Protein AF-A0A5C8JJT6-F1 (afdb_monomer)

Radius of gyration: 12.93 Å; Cα contacts (8 Å, |Δi|>4): 167; chains: 1; bounding box: 32×23×40 Å

Organism: NCBI:txid2603253

Mean predicted aligned error: 4.15 Å

Secondary structure (DSSP, 8-state):
------EEE-TTS-EEE-TT-EEEEEE-PSSPSTT-EEEEE-TTS-EEEEE--S-SS-S--EEEEE-HHHHHT---S------

Foldseek 3Di:
DPQDWDWDQAPVRDIDTQSPWDWLDFDQDPQAAQQGWTWTQGPVRWIKIFGHPGDRPDRTDHIHTDDPVCRNPPDRPDDDDPD

Sequence (83 aa):
MSKSRYIVKTSTGQEADLTQATILRSNNLYPFGQHNYAIYETPEGLFVKAMNSGEREIMLTSYELIDEATARHYSHPYFRQDN

pLDDT: mean 91.74, std 10.07, range [45.44, 98.31]

Solvent-accessible surface area (backbone atoms only — not comparable to full-atom values): 4982 Å² total; per-residue (Å²): 130,85,78,78,77,43,70,45,66,25,80,87,67,51,75,47,64,52,63,74,36,46,76,79,48,72,35,89,62,82,79,34,23,57,40,15,35,36,30,33,37,25,85,88,72,49,30,38,43,31,29,14,87,56,40,63,89,46,60,62,74,45,34,37,79,50,57,66,68,57,58,79,65,63,75,78,94,49,66,84,77,90,125

Nearest PDB structures (foldseek):
  8hmf-assembly1_D  TM=3.120E-01  e=2.631E+00  Tetrahymena thermophila
  2yf0-assembly1_A-2  TM=4.790E-01  e=8.377E+00  Homo sapiens

Structure (mmCIF, N/CA/C/O backbone):
data_AF-A0A5C8JJT6-F1
#
_entry.id   AF-A0A5C8JJT6-F1
#
loop_
_atom_site.group_PDB
_atom_site.id
_atom_site.type_symbol
_atom_site.label_atom_id
_atom_site.label_alt_id
_atom_site.label_comp_id
_atom_site.label_asym_id
_atom_site.label_entity_id
_atom_site.label_seq_id
_atom_site.pdbx_PDB_ins_code
_atom_site.Cartn_x
_atom_site.Cartn_y
_atom_site.Cartn_z
_atom_site.occupancy
_atom_site.B_iso_or_equiv
_atom_site.auth_seq_id
_atom_site.auth_comp_id
_atom_site.auth_asym_id
_atom_site.auth_atom_id
_atom_site.pdbx_PDB_model_num
ATOM 1 N N . MET A 1 1 ? 4.246 -0.145 25.940 1.00 45.44 1 MET A N 1
ATOM 2 C CA . MET A 1 1 ? 4.766 0.400 24.667 1.00 45.44 1 MET A CA 1
ATOM 3 C C . MET A 1 1 ? 3.572 0.701 23.780 1.00 45.44 1 MET A C 1
ATOM 5 O O . MET A 1 1 ? 2.810 -0.216 23.502 1.00 45.44 1 MET A O 1
ATOM 9 N N . SER A 1 2 ? 3.344 1.969 23.434 1.00 50.28 2 SER A N 1
ATOM 10 C CA . SER A 1 2 ? 2.287 2.346 22.488 1.00 50.28 2 SER A CA 1
ATOM 11 C C . SER A 1 2 ? 2.641 1.742 21.128 1.00 50.28 2 SER A C 1
ATOM 13 O O . SER A 1 2 ? 3.693 2.071 20.586 1.00 50.28 2 SER A O 1
ATOM 15 N N . LYS A 1 3 ? 1.838 0.803 20.614 1.00 65.25 3 LYS A N 1
ATOM 16 C CA . LYS A 1 3 ? 1.981 0.349 19.225 1.00 65.25 3 LYS A CA 1
ATOM 17 C C . LYS A 1 3 ? 1.641 1.553 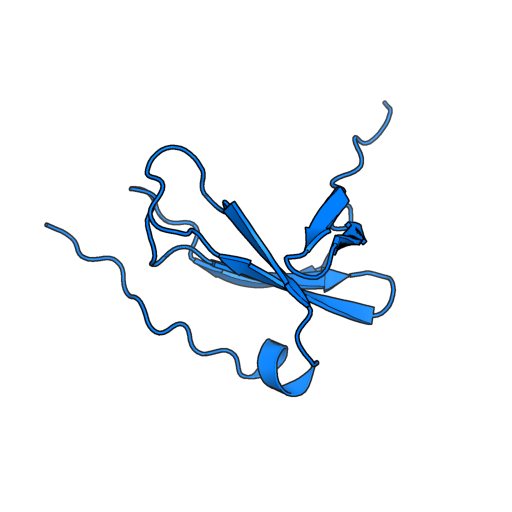18.346 1.00 65.25 3 LYS A C 1
ATOM 19 O O . LYS A 1 3 ? 0.500 2.009 18.375 1.00 65.25 3 LYS A O 1
ATOM 24 N N . SER A 1 4 ? 2.621 2.098 17.628 1.00 82.50 4 SER A N 1
ATOM 25 C CA . SER A 1 4 ? 2.373 3.177 16.670 1.00 82.50 4 SER A CA 1
ATOM 26 C C . SER A 1 4 ? 1.343 2.701 15.653 1.00 82.50 4 SER A C 1
ATOM 28 O O . SER A 1 4 ? 1.542 1.659 15.026 1.00 82.50 4 SER A O 1
ATOM 30 N N . ARG A 1 5 ? 0.232 3.431 15.523 1.00 89.00 5 ARG A N 1
ATOM 31 C CA . ARG A 1 5 ? -0.762 3.132 14.494 1.00 89.00 5 ARG A CA 1
ATOM 32 C C . ARG A 1 5 ? -0.173 3.455 13.129 1.00 89.00 5 ARG A C 1
ATOM 34 O O . ARG A 1 5 ? 0.430 4.514 12.955 1.00 89.00 5 ARG A O 1
ATOM 41 N N . TYR A 1 6 ? -0.362 2.558 12.176 1.00 92.44 6 TYR A N 1
ATOM 42 C CA . TYR A 1 6 ? -0.002 2.771 10.786 1.00 92.44 6 TYR A CA 1
ATOM 43 C C . TYR A 1 6 ? -1.261 3.135 10.000 1.00 92.44 6 TYR A C 1
ATOM 45 O O . TYR A 1 6 ? -1.924 2.278 9.428 1.00 92.44 6 TYR A O 1
ATOM 53 N N . ILE A 1 7 ? -1.611 4.420 10.034 1.00 94.50 7 ILE A N 1
ATOM 54 C CA . ILE A 1 7 ? -2.770 4.966 9.323 1.00 94.50 7 ILE A CA 1
ATOM 55 C C . ILE A 1 7 ? -2.280 5.554 8.005 1.00 94.50 7 ILE A C 1
ATOM 57 O O . ILE A 1 7 ? -1.344 6.356 7.990 1.00 94.50 7 ILE A O 1
ATOM 61 N N . VAL A 1 8 ? -2.919 5.167 6.904 1.00 94.25 8 VAL A N 1
ATOM 62 C CA . VAL A 1 8 ? -2.622 5.690 5.568 1.00 94.25 8 VAL A CA 1
ATOM 63 C C . VAL A 1 8 ? -3.810 6.465 5.031 1.00 94.25 8 VAL A C 1
ATOM 65 O O . VAL A 1 8 ? -4.961 6.118 5.290 1.00 94.25 8 VAL A O 1
ATOM 68 N N . LYS A 1 9 ? -3.529 7.508 4.250 1.00 96.38 9 LYS A N 1
ATOM 69 C CA . LYS A 1 9 ? -4.550 8.252 3.519 1.00 96.38 9 LYS A CA 1
ATOM 70 C C . LYS A 1 9 ? -4.587 7.768 2.078 1.00 96.38 9 LYS A C 1
ATOM 72 O O . LYS A 1 9 ? -3.574 7.778 1.382 1.00 96.38 9 LYS A O 1
ATOM 77 N N . THR A 1 10 ? -5.759 7.331 1.654 1.00 93.94 10 THR A N 1
ATOM 78 C CA . THR A 1 10 ? -6.009 6.852 0.296 1.00 93.94 10 THR A CA 1
ATOM 79 C C . THR A 1 10 ? -6.114 8.026 -0.678 1.00 93.94 10 THR A C 1
ATOM 81 O O . THR A 1 10 ? -6.336 9.170 -0.272 1.00 93.94 10 THR A O 1
ATOM 84 N N . SER A 1 11 ? -5.992 7.756 -1.976 1.00 90.88 11 SER A N 1
ATOM 85 C CA . SER A 1 11 ? -6.128 8.763 -3.038 1.00 90.88 11 SER A CA 1
ATOM 86 C C . SER A 1 11 ? -7.487 9.479 -3.048 1.00 90.88 11 SER A C 1
ATOM 88 O O . SER A 1 11 ? -7.568 10.624 -3.484 1.00 90.88 11 SER A O 1
ATOM 90 N N . THR A 1 12 ? -8.540 8.856 -2.509 1.00 89.94 12 THR A N 1
ATOM 91 C CA . THR A 1 12 ? -9.876 9.458 -2.347 1.00 89.94 12 THR A CA 1
ATOM 92 C C . THR A 1 12 ? -10.021 10.275 -1.058 1.00 89.94 12 THR A C 1
ATOM 94 O O . THR A 1 12 ? -11.066 10.870 -0.808 1.00 89.94 12 THR A O 1
ATOM 97 N N . GLY A 1 13 ? -8.974 10.328 -0.232 1.00 89.94 13 GLY A N 1
ATOM 98 C CA . GLY A 1 13 ? -8.932 11.072 1.022 1.00 89.94 13 GLY A CA 1
ATOM 99 C C . GLY A 1 13 ? -9.430 10.304 2.246 1.00 89.94 13 GLY A C 1
ATOM 100 O O . GLY A 1 13 ? -9.320 10.837 3.350 1.00 89.94 13 GLY A O 1
ATOM 101 N N . GLN A 1 14 ? -9.917 9.072 2.076 1.00 92.25 14 GLN A N 1
ATOM 102 C CA . GLN A 1 14 ? -10.306 8.190 3.177 1.00 92.25 14 GLN A CA 1
ATOM 103 C C . GLN A 1 14 ? -9.070 7.636 3.895 1.00 92.25 14 GLN A C 1
ATOM 105 O O . GLN A 1 14 ? -8.075 7.299 3.251 1.00 92.25 14 GLN A O 1
ATOM 110 N N . GLU A 1 15 ? -9.138 7.515 5.216 1.00 94.88 15 GLU A N 1
ATOM 111 C CA . GLU A 1 15 ? -8.096 6.873 6.017 1.00 94.88 15 GLU A CA 1
ATOM 112 C C . GLU A 1 15 ? -8.347 5.366 6.152 1.00 94.88 15 GLU A C 1
ATOM 114 O O . GLU A 1 15 ? -9.492 4.926 6.276 1.00 94.88 15 GLU A O 1
ATOM 119 N N . ALA A 1 16 ? -7.272 4.581 6.137 1.00 94.38 16 ALA A N 1
ATOM 120 C CA . ALA A 1 16 ? -7.293 3.148 6.410 1.00 94.38 16 ALA A CA 1
ATOM 121 C C . ALA A 1 16 ? -6.234 2.804 7.465 1.00 94.38 16 ALA A C 1
ATOM 123 O O . ALA A 1 16 ? -5.089 3.257 7.371 1.00 94.38 16 ALA A O 1
ATOM 124 N N . ASP A 1 17 ? -6.613 2.008 8.466 1.00 95.38 17 ASP A N 1
ATOM 125 C CA . ASP A 1 17 ? -5.693 1.521 9.494 1.00 95.38 17 ASP A CA 1
ATOM 126 C C . ASP A 1 17 ? -5.052 0.203 9.035 1.00 95.38 17 ASP A C 1
ATOM 128 O O . ASP A 1 17 ? -5.699 -0.838 8.923 1.00 95.38 17 ASP A O 1
ATOM 132 N N . LEU A 1 18 ? -3.752 0.255 8.758 1.00 95.06 18 LEU A N 1
ATOM 133 C CA . LEU A 1 18 ? -2.949 -0.890 8.343 1.00 95.06 18 LEU A CA 1
ATOM 134 C C . LEU A 1 18 ? -2.148 -1.503 9.501 1.00 95.06 18 LEU A C 1
ATOM 136 O O . LEU A 1 18 ? -1.350 -2.412 9.281 1.00 95.06 18 LEU A O 1
ATOM 140 N N . THR A 1 19 ? -2.352 -1.052 10.744 1.00 94.38 19 THR A N 1
ATOM 141 C CA . THR A 1 19 ? -1.580 -1.492 11.923 1.00 94.38 19 THR A CA 1
ATOM 142 C C . THR A 1 19 ? -1.634 -3.000 12.130 1.00 94.38 19 THR A C 1
ATOM 144 O O . THR A 1 19 ? -0.661 -3.594 12.593 1.00 94.38 19 THR A O 1
ATOM 147 N N . GLN A 1 20 ? -2.777 -3.621 11.845 1.00 95.25 20 GLN A N 1
ATOM 148 C CA . GLN A 1 20 ? -3.007 -5.064 11.985 1.00 95.25 20 GLN A CA 1
ATOM 149 C C . GLN A 1 20 ? -3.535 -5.675 10.679 1.00 95.25 20 GLN A C 1
ATOM 151 O O . GLN A 1 20 ? -4.220 -6.693 10.707 1.00 95.25 20 GLN A O 1
ATOM 156 N N . ALA A 1 21 ? -3.250 -5.042 9.537 1.00 96.56 21 ALA A N 1
ATOM 157 C CA . ALA A 1 21 ? -3.706 -5.552 8.255 1.00 96.56 21 ALA A CA 1
ATOM 158 C C . ALA A 1 21 ? -2.940 -6.816 7.840 1.00 96.56 21 ALA A C 1
ATOM 160 O O . ALA A 1 21 ? -1.729 -6.938 8.044 1.00 96.56 21 ALA A O 1
ATOM 161 N N . THR A 1 22 ? -3.655 -7.739 7.207 1.00 97.50 22 THR A N 1
ATOM 162 C CA . THR A 1 22 ? -3.081 -8.934 6.589 1.00 97.50 22 THR A CA 1
ATOM 163 C C . THR A 1 22 ? -2.555 -8.577 5.206 1.00 97.50 22 THR A C 1
ATOM 165 O O . THR A 1 22 ? -3.269 -7.989 4.399 1.00 97.50 22 THR A O 1
ATOM 168 N N . ILE A 1 23 ? -1.309 -8.944 4.904 1.00 97.31 23 ILE A N 1
ATOM 169 C CA . ILE A 1 23 ? -0.750 -8.786 3.557 1.00 97.31 23 ILE A CA 1
ATOM 170 C C . ILE A 1 23 ? -1.191 -9.983 2.716 1.00 97.31 23 ILE A C 1
ATOM 172 O O . ILE A 1 23 ? -0.778 -11.110 2.977 1.00 97.31 23 ILE A O 1
ATOM 176 N N . LEU A 1 24 ? -2.003 -9.734 1.691 1.00 97.19 24 LEU A N 1
ATOM 177 C CA . LEU A 1 24 ? -2.467 -10.762 0.756 1.00 97.19 24 LEU A CA 1
ATOM 178 C C . LEU A 1 24 ? -1.433 -11.056 -0.335 1.00 97.19 24 LEU A C 1
ATOM 180 O O . LEU A 1 24 ? -1.282 -12.195 -0.774 1.00 97.19 24 LEU A O 1
ATOM 184 N N . ARG A 1 25 ? -0.733 -10.017 -0.801 1.00 96.50 25 ARG A N 1
ATOM 185 C CA . ARG A 1 25 ? 0.285 -10.096 -1.857 1.00 96.50 25 ARG A CA 1
ATOM 186 C C . ARG A 1 25 ? 1.206 -8.886 -1.767 1.00 96.50 25 ARG A C 1
ATOM 188 O O . ARG A 1 25 ? 0.738 -7.803 -1.430 1.00 96.50 25 ARG A O 1
ATOM 195 N N . SER A 1 26 ? 2.483 -9.028 -2.102 1.00 96.38 26 SER A N 1
ATOM 196 C CA . SER A 1 26 ? 3.395 -7.883 -2.173 1.00 96.38 26 SER A CA 1
ATOM 197 C C . SER A 1 26 ? 4.618 -8.146 -3.048 1.00 96.38 26 SER A C 1
ATOM 199 O O . SER A 1 26 ? 4.971 -9.289 -3.338 1.00 96.38 26 SER A O 1
ATOM 201 N N . ASN A 1 27 ? 5.275 -7.061 -3.447 1.00 95.00 27 ASN A N 1
ATOM 202 C CA . ASN A 1 27 ? 6.630 -7.039 -3.970 1.00 95.00 27 ASN A CA 1
ATOM 203 C C . ASN A 1 27 ? 7.381 -5.872 -3.320 1.00 95.00 27 ASN A C 1
ATOM 205 O O . ASN A 1 27 ? 7.141 -4.711 -3.636 1.00 95.00 27 ASN A O 1
ATOM 209 N N . ASN A 1 28 ? 8.317 -6.180 -2.427 1.00 91.44 28 ASN A N 1
ATOM 210 C CA . ASN A 1 28 ? 9.024 -5.189 -1.608 1.00 91.44 28 ASN A CA 1
ATOM 211 C C . ASN A 1 28 ? 10.540 -5.187 -1.885 1.00 91.44 28 ASN A C 1
ATOM 213 O O . ASN A 1 28 ? 11.346 -4.908 -1.001 1.00 91.44 28 ASN A O 1
ATOM 217 N N . LEU A 1 29 ? 10.942 -5.549 -3.108 1.00 90.06 29 LEU A N 1
ATOM 218 C CA . LEU A 1 29 ? 12.348 -5.661 -3.497 1.00 90.06 29 LEU A CA 1
ATOM 219 C C . LEU A 1 29 ? 12.998 -4.296 -3.755 1.00 90.06 29 LEU A C 1
ATOM 221 O O . LEU A 1 29 ? 12.437 -3.478 -4.481 1.00 90.06 29 LEU A O 1
ATOM 225 N N . TYR A 1 30 ? 14.207 -4.108 -3.217 1.00 87.00 30 TYR A N 1
ATOM 226 C CA . TYR A 1 30 ? 15.117 -3.009 -3.561 1.00 87.00 30 TYR A CA 1
ATOM 227 C C . TYR A 1 30 ? 15.875 -3.317 -4.875 1.00 87.00 30 TYR A C 1
ATOM 229 O O . TYR A 1 30 ? 16.205 -4.491 -5.085 1.00 87.00 30 TYR A O 1
ATOM 237 N N . PRO A 1 31 ? 16.211 -2.329 -5.734 1.00 90.56 31 PRO A N 1
ATOM 238 C CA . PRO A 1 31 ? 15.906 -0.895 -5.619 1.00 90.56 31 PRO A CA 1
ATOM 239 C C . PRO A 1 31 ? 14.405 -0.625 -5.660 1.00 90.56 31 PRO A C 1
ATOM 241 O O . PRO A 1 31 ? 13.681 -1.353 -6.336 1.00 90.56 31 PRO A O 1
ATOM 244 N N . PHE A 1 32 ? 13.935 0.386 -4.920 1.00 92.75 32 PHE A N 1
ATOM 245 C CA . PHE A 1 32 ? 12.516 0.729 -4.960 1.00 92.75 32 PHE A CA 1
ATOM 246 C C . PHE A 1 32 ? 12.147 1.388 -6.289 1.00 92.75 32 PHE A C 1
ATOM 248 O O . PHE A 1 32 ? 12.945 2.113 -6.890 1.00 92.75 32 PHE A O 1
ATOM 255 N N . GLY A 1 33 ? 10.938 1.111 -6.755 1.00 92.81 33 GLY A N 1
ATOM 256 C CA . GLY A 1 33 ? 10.396 1.654 -7.987 1.00 92.81 33 GLY A CA 1
ATOM 257 C C . GLY A 1 33 ? 9.002 1.115 -8.257 1.00 92.81 33 GLY A C 1
ATOM 258 O O . GLY A 1 33 ? 8.401 0.459 -7.412 1.00 92.81 33 GLY A O 1
ATOM 259 N N . GLN A 1 34 ? 8.483 1.373 -9.455 1.00 94.75 34 GLN A N 1
ATOM 260 C CA . GLN A 1 34 ? 7.091 1.076 -9.809 1.00 94.75 34 GLN A CA 1
ATOM 261 C C . GLN A 1 34 ? 6.699 -0.398 -9.677 1.00 94.75 34 GLN A C 1
ATOM 263 O O . GLN A 1 34 ? 5.516 -0.670 -9.558 1.00 94.75 34 GLN A O 1
ATOM 268 N N . HIS A 1 35 ? 7.655 -1.336 -9.667 1.00 94.00 35 HIS A N 1
ATOM 269 C CA . HIS A 1 35 ? 7.396 -2.760 -9.416 1.00 94.00 35 HIS A CA 1
ATOM 270 C C . HIS A 1 35 ? 7.020 -3.076 -7.967 1.00 94.00 35 HIS A C 1
ATOM 272 O O . HIS A 1 35 ? 6.626 -4.212 -7.685 1.00 94.00 35 HIS A O 1
ATOM 278 N N . ASN A 1 36 ? 7.185 -2.124 -7.044 1.00 96.69 36 ASN A N 1
ATOM 279 C CA . ASN A 1 36 ? 6.851 -2.309 -5.644 1.00 96.69 36 ASN A CA 1
ATOM 280 C C . ASN A 1 36 ? 5.375 -2.038 -5.365 1.00 96.69 36 ASN A C 1
ATOM 282 O O . ASN A 1 36 ? 4.836 -0.972 -5.674 1.00 96.69 36 ASN A O 1
ATOM 286 N N . TYR A 1 37 ? 4.734 -3.006 -4.716 1.00 97.81 37 TYR A N 1
ATOM 287 C CA . TYR A 1 37 ? 3.333 -2.924 -4.326 1.00 97.81 37 TYR A CA 1
ATOM 288 C C . TYR A 1 37 ? 3.040 -3.820 -3.124 1.00 97.81 37 TYR A C 1
ATOM 290 O O . TYR A 1 37 ? 3.771 -4.772 -2.846 1.00 97.81 37 TYR A O 1
ATOM 298 N N . ALA A 1 38 ? 1.926 -3.563 -2.450 1.00 98.00 38 ALA A N 1
ATOM 299 C CA . ALA A 1 38 ?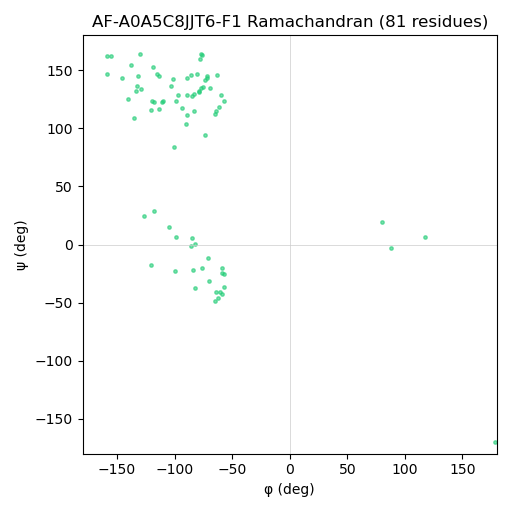 1.353 -4.464 -1.462 1.00 98.00 38 ALA A CA 1
ATOM 300 C C . ALA A 1 38 ? -0.176 -4.385 -1.488 1.00 98.00 38 ALA A C 1
ATOM 302 O O . ALA A 1 38 ? -0.750 -3.319 -1.692 1.00 98.00 38 ALA A O 1
ATOM 303 N N . ILE A 1 39 ? -0.830 -5.523 -1.284 1.00 98.31 39 ILE A N 1
ATOM 304 C CA . ILE A 1 39 ? -2.276 -5.645 -1.128 1.00 98.31 39 ILE A CA 1
ATOM 305 C C . ILE A 1 39 ? -2.550 -6.036 0.318 1.00 98.31 39 ILE A C 1
ATOM 307 O O . ILE A 1 39 ? -2.054 -7.064 0.785 1.00 98.31 39 ILE A O 1
ATOM 311 N N . TYR A 1 40 ? -3.336 -5.218 1.005 1.00 98.06 40 TYR A N 1
ATOM 312 C CA . TYR A 1 40 ? -3.697 -5.383 2.404 1.00 98.06 40 TYR A CA 1
ATOM 313 C C . TYR A 1 40 ? -5.189 -5.678 2.553 1.00 98.06 40 TYR A C 1
ATOM 315 O O . TYR A 1 40 ? -6.003 -5.111 1.828 1.00 98.06 40 TYR A O 1
ATOM 323 N N . GLU A 1 41 ? -5.532 -6.504 3.535 1.00 98.00 41 GLU A N 1
ATOM 324 C CA . GLU A 1 41 ? -6.878 -6.669 4.090 1.00 98.00 41 GLU A CA 1
ATOM 325 C C . GLU A 1 41 ? -6.856 -6.157 5.535 1.00 98.00 41 GLU A C 1
ATOM 327 O O . GLU A 1 41 ? -6.104 -6.674 6.367 1.00 98.00 41 GLU A O 1
ATOM 332 N N . THR A 1 42 ? -7.611 -5.100 5.832 1.00 96.19 42 THR A N 1
ATOM 333 C CA . THR A 1 42 ? -7.674 -4.524 7.183 1.00 96.19 42 THR A CA 1
ATOM 334 C C . THR A 1 42 ? -8.576 -5.365 8.094 1.00 96.19 42 THR A C 1
ATOM 336 O O . THR A 1 42 ? -9.430 -6.104 7.598 1.00 96.19 42 THR A O 1
ATOM 339 N N . PRO A 1 43 ? -8.445 -5.259 9.430 1.00 93.94 43 PRO A N 1
ATOM 340 C CA . PRO A 1 43 ? -9.340 -5.948 10.366 1.00 93.94 43 PRO A CA 1
ATOM 341 C C . PRO A 1 43 ? -10.827 -5.609 10.182 1.00 93.94 43 PRO A C 1
ATOM 343 O O . PRO A 1 43 ? -11.691 -6.406 10.537 1.00 93.94 43 PRO A O 1
ATOM 346 N N . GLU A 1 44 ? -11.130 -4.435 9.629 1.00 92.44 44 GLU A N 1
ATOM 347 C CA . GLU A 1 44 ? -12.483 -3.967 9.320 1.00 92.44 44 GLU A CA 1
ATOM 348 C C . GLU A 1 44 ? -13.021 -4.513 7.984 1.00 92.44 44 GLU A C 1
ATOM 350 O O . GLU A 1 44 ? -14.139 -4.179 7.595 1.00 92.44 44 GLU A O 1
ATOM 355 N N . GLY A 1 45 ? -12.242 -5.337 7.274 1.00 94.50 45 GLY A N 1
ATOM 356 C CA . GLY A 1 45 ? -12.620 -5.922 5.986 1.00 94.50 45 GLY A CA 1
ATOM 357 C C . GLY A 1 45 ? -12.443 -4.981 4.792 1.00 94.50 45 GLY A C 1
ATOM 358 O O . GLY A 1 45 ? -13.056 -5.198 3.748 1.00 94.50 45 GLY A O 1
ATOM 359 N N . LEU A 1 46 ? -11.634 -3.921 4.924 1.00 96.25 46 LEU A N 1
ATOM 360 C CA . LEU A 1 46 ? -11.275 -3.058 3.797 1.00 96.25 46 LEU A CA 1
ATOM 361 C C . LEU A 1 46 ? -10.075 -3.632 3.044 1.00 96.25 46 LEU A C 1
ATOM 363 O O . LEU A 1 46 ? -9.148 -4.166 3.653 1.00 96.25 46 LEU A O 1
ATOM 367 N N . PHE A 1 47 ? -10.045 -3.449 1.725 1.00 97.94 47 PHE A N 1
ATOM 368 C CA . PHE A 1 47 ? -8.919 -3.867 0.894 1.00 97.94 47 PHE A CA 1
ATOM 369 C C . PHE A 1 47 ? -8.167 -2.651 0.365 1.00 97.94 47 PHE A C 1
ATOM 371 O O . PHE A 1 47 ? -8.744 -1.774 -0.282 1.00 97.94 47 PHE A O 1
ATOM 378 N N . VAL A 1 48 ? -6.865 -2.596 0.642 1.00 97.94 48 VAL A N 1
ATOM 379 C CA . VAL A 1 48 ? -6.004 -1.466 0.276 1.00 97.94 48 VAL A CA 1
ATOM 380 C C . VAL A 1 48 ? -4.892 -1.947 -0.642 1.00 97.94 48 VAL A C 1
ATOM 382 O O . VAL A 1 48 ? -4.097 -2.812 -0.280 1.00 97.94 48 VAL A O 1
ATOM 385 N N . LYS A 1 49 ? -4.798 -1.342 -1.823 1.00 97.94 49 LYS A N 1
ATOM 386 C CA . LYS A 1 49 ? -3.661 -1.468 -2.730 1.00 97.94 49 LYS A CA 1
ATOM 387 C C . LYS A 1 49 ? -2.694 -0.326 -2.467 1.00 97.94 49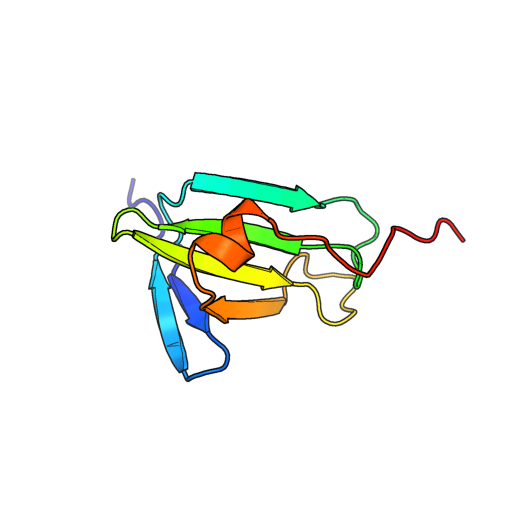 LYS A C 1
ATOM 389 O O . LYS A 1 49 ? -3.026 0.835 -2.688 1.00 97.94 49 LYS A O 1
ATOM 394 N N . ALA A 1 50 ? -1.490 -0.661 -2.042 1.00 97.25 50 ALA A N 1
ATOM 395 C CA . ALA A 1 50 ? -0.386 0.268 -1.923 1.00 97.25 50 ALA A CA 1
ATOM 396 C C . ALA A 1 50 ? 0.587 0.077 -3.087 1.00 97.25 50 ALA A C 1
ATOM 398 O O . ALA A 1 50 ? 0.912 -1.056 -3.443 1.00 97.25 50 ALA A O 1
ATOM 399 N N . MET A 1 51 ? 1.061 1.171 -3.677 1.00 97.12 51 MET A N 1
ATOM 400 C CA . MET A 1 51 ? 1.987 1.144 -4.810 1.00 97.12 51 MET A CA 1
ATOM 401 C C . MET A 1 51 ? 3.071 2.198 -4.646 1.00 97.12 51 MET A C 1
ATOM 403 O O . MET A 1 51 ? 2.866 3.245 -4.023 1.00 97.12 51 MET A O 1
ATOM 407 N N . ASN A 1 52 ? 4.210 1.939 -5.268 1.00 96.19 52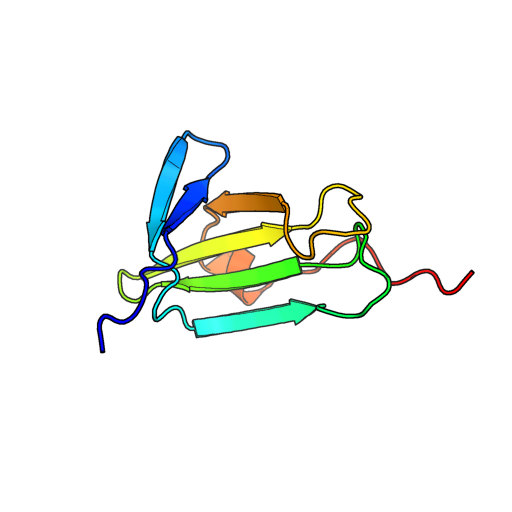 ASN A N 1
ATOM 408 C CA . ASN A 1 52 ? 5.247 2.928 -5.484 1.00 96.19 52 ASN A CA 1
ATOM 409 C C . ASN A 1 52 ? 5.018 3.676 -6.808 1.00 96.19 52 ASN A C 1
ATOM 411 O O . ASN A 1 52 ? 4.861 3.062 -7.861 1.00 96.19 52 ASN A O 1
ATOM 415 N N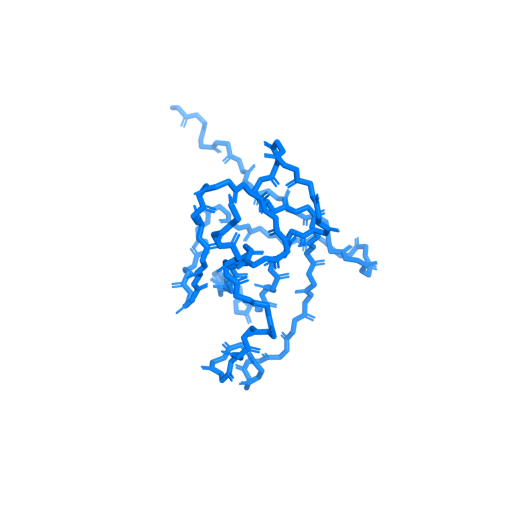 . SER A 1 53 ? 5.031 5.007 -6.769 1.00 90.69 53 SER A N 1
ATOM 416 C CA . SER A 1 53 ? 4.807 5.871 -7.938 1.00 90.69 53 SER A CA 1
ATOM 417 C C . SER A 1 53 ? 6.072 6.141 -8.772 1.00 90.69 53 SER A C 1
ATOM 419 O O . SER A 1 53 ? 6.012 6.910 -9.728 1.00 90.69 53 SER A O 1
ATOM 421 N N . GLY A 1 54 ? 7.203 5.506 -8.452 1.00 87.50 54 GLY A N 1
ATOM 422 C CA . GLY A 1 54 ? 8.515 5.713 -9.083 1.00 87.50 54 GLY A CA 1
ATOM 423 C C . GLY A 1 54 ? 9.604 6.237 -8.140 1.00 87.50 54 GLY A C 1
ATOM 424 O O . GLY A 1 54 ? 10.705 6.540 -8.597 1.00 87.50 54 GLY A O 1
ATOM 425 N N . GLU A 1 55 ? 9.322 6.325 -6.841 1.00 89.50 55 GLU A N 1
ATOM 426 C CA . GLU A 1 55 ? 10.260 6.804 -5.828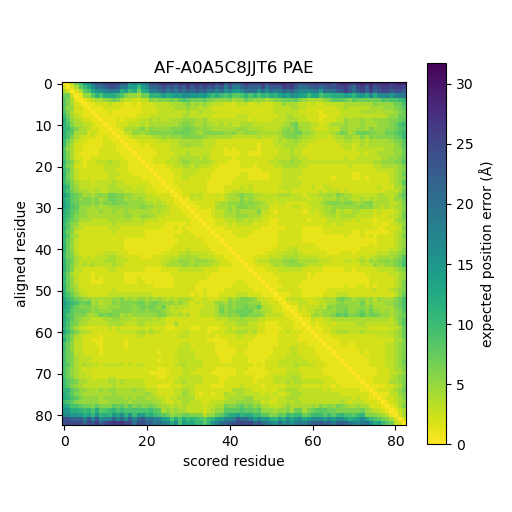 1.00 89.50 55 GLU A CA 1
ATOM 427 C C . GLU A 1 55 ? 11.274 5.722 -5.444 1.00 89.50 55 GLU A C 1
ATOM 429 O O . GLU A 1 55 ? 10.922 4.584 -5.126 1.00 89.50 55 GLU A O 1
ATOM 434 N N . ARG A 1 56 ? 12.556 6.097 -5.424 1.00 89.50 56 ARG A N 1
ATOM 435 C CA . ARG A 1 56 ? 13.664 5.175 -5.113 1.00 89.50 56 ARG A CA 1
ATOM 436 C C . ARG A 1 56 ? 13.925 5.004 -3.622 1.00 89.50 56 ARG A C 1
ATOM 438 O O . ARG A 1 56 ? 14.538 4.018 -3.219 1.00 89.50 56 ARG A O 1
ATOM 445 N N . GLU A 1 57 ? 13.492 5.968 -2.818 1.00 90.44 57 GLU A N 1
ATOM 446 C CA . GLU A 1 57 ? 13.790 6.026 -1.383 1.00 90.44 57 GLU A CA 1
ATOM 447 C C . GLU A 1 57 ? 12.632 5.513 -0.521 1.00 90.44 57 GLU A C 1
ATOM 449 O O . GLU A 1 57 ? 12.845 5.057 0.600 1.00 90.44 57 GLU A O 1
ATOM 454 N N . ILE A 1 58 ? 11.406 5.535 -1.054 1.00 90.69 58 ILE A N 1
ATOM 455 C CA . ILE A 1 58 ? 10.188 5.176 -0.326 1.00 90.69 58 ILE A CA 1
ATOM 456 C C . ILE A 1 58 ? 9.549 3.973 -1.003 1.00 90.69 58 ILE A C 1
ATOM 458 O O . ILE A 1 58 ? 9.205 4.035 -2.174 1.00 90.69 58 ILE A O 1
ATOM 462 N N . MET A 1 59 ? 9.347 2.888 -0.255 1.00 93.69 59 MET A N 1
ATOM 463 C CA . MET A 1 59 ? 8.846 1.625 -0.803 1.00 93.69 59 MET A CA 1
ATOM 464 C C . MET A 1 59 ? 7.424 1.721 -1.375 1.00 93.69 59 MET A C 1
ATOM 466 O O . MET A 1 59 ? 7.171 1.119 -2.410 1.00 93.69 59 MET A O 1
ATOM 470 N N . LEU A 1 60 ? 6.506 2.438 -0.715 1.00 95.75 60 LEU A N 1
ATOM 471 C CA . LEU A 1 60 ? 5.099 2.590 -1.112 1.00 95.75 60 LEU A CA 1
ATOM 472 C C . LEU A 1 60 ? 4.658 4.034 -0.856 1.00 95.75 60 LEU A C 1
ATOM 474 O O . LEU A 1 60 ? 4.781 4.535 0.262 1.00 95.75 60 LEU A O 1
ATOM 478 N N . THR A 1 61 ? 4.142 4.698 -1.884 1.00 95.06 61 THR A N 1
ATOM 479 C CA . THR A 1 61 ? 3.881 6.150 -1.885 1.00 95.06 61 THR A CA 1
ATOM 480 C C . THR A 1 61 ? 2.418 6.495 -2.115 1.00 95.06 61 THR A C 1
ATOM 482 O O . THR A 1 61 ? 1.996 7.611 -1.828 1.00 95.06 61 THR A O 1
ATOM 485 N N . SER A 1 62 ? 1.636 5.549 -2.630 1.00 95.94 62 SER A N 1
ATOM 486 C CA . SER A 1 62 ? 0.223 5.729 -2.947 1.00 95.94 62 SER A CA 1
ATOM 487 C C . SER A 1 62 ? -0.597 4.582 -2.379 1.00 95.94 62 SER A C 1
ATOM 489 O O . SER A 1 62 ? -0.125 3.447 -2.329 1.00 95.94 62 SER A O 1
ATOM 491 N N . TYR A 1 63 ? -1.818 4.895 -1.948 1.00 97.19 63 TYR A N 1
ATOM 492 C CA . TYR A 1 63 ? -2.750 3.947 -1.347 1.00 97.19 63 TYR A CA 1
ATOM 493 C C . TYR A 1 63 ? -4.123 4.144 -1.980 1.00 97.19 63 TYR A C 1
ATOM 495 O O . TYR A 1 63 ? -4.615 5.266 -2.086 1.00 97.19 63 TYR A O 1
ATOM 503 N N . GLU A 1 64 ? -4.750 3.055 -2.396 1.00 97.38 64 GLU A N 1
ATOM 504 C CA . GLU A 1 64 ? -6.054 3.047 -3.050 1.00 97.38 64 GLU A CA 1
ATOM 505 C C . GLU A 1 64 ? -6.931 1.981 -2.404 1.00 97.38 64 GLU A C 1
ATOM 507 O O . GLU A 1 64 ? -6.470 0.865 -2.164 1.00 97.38 64 GLU A O 1
ATOM 512 N N . LEU A 1 65 ? -8.196 2.309 -2.144 1.00 97.19 65 LEU A N 1
ATOM 513 C CA . LEU A 1 65 ? -9.185 1.290 -1.809 1.00 97.19 65 LEU A CA 1
ATOM 514 C C . LEU A 1 65 ? -9.572 0.542 -3.077 1.00 97.19 65 LEU A C 1
ATOM 516 O O . LEU A 1 65 ? -9.802 1.152 -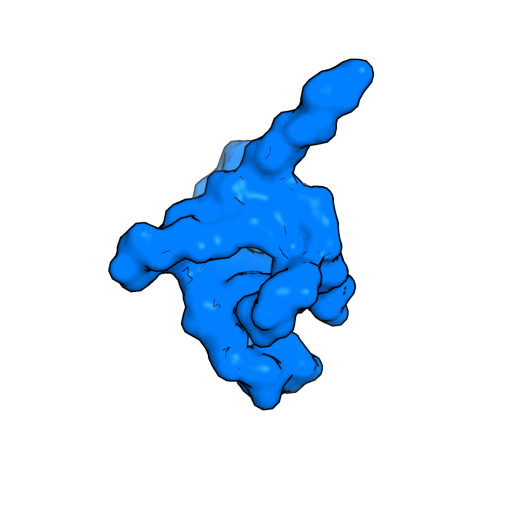4.122 1.00 97.19 65 LEU A O 1
ATOM 520 N N . ILE A 1 66 ? -9.644 -0.775 -2.968 1.00 97.50 66 ILE A N 1
ATOM 521 C CA . ILE A 1 66 ? -10.079 -1.665 -4.039 1.00 97.50 66 ILE A CA 1
ATOM 522 C C . ILE A 1 66 ? -11.138 -2.624 -3.495 1.00 97.50 66 ILE A C 1
ATOM 524 O O . ILE A 1 66 ? -11.294 -2.761 -2.283 1.00 97.50 66 ILE A O 1
ATOM 528 N N . ASP A 1 67 ? -11.886 -3.276 -4.380 1.00 97.50 67 ASP A N 1
ATOM 529 C CA . ASP A 1 67 ? -12.786 -4.351 -3.966 1.00 97.50 67 ASP A CA 1
ATOM 530 C C . ASP A 1 67 ? -12.024 -5.660 -3.677 1.00 97.50 67 ASP A C 1
ATOM 532 O O . ASP A 1 67 ? -10.863 -5.849 -4.060 1.00 97.50 67 ASP A O 1
ATOM 536 N N . GLU A 1 68 ? -12.698 -6.579 -2.983 1.00 97.56 68 GLU A N 1
ATOM 537 C CA . GLU A 1 68 ? -12.146 -7.877 -2.590 1.00 97.56 68 GLU A CA 1
ATOM 538 C C . GLU A 1 68 ? -11.700 -8.717 -3.795 1.00 97.56 68 GLU A C 1
ATOM 540 O O . GLU A 1 68 ? -10.630 -9.331 -3.772 1.00 97.56 68 GLU A O 1
ATOM 545 N N . ALA A 1 69 ? -12.504 -8.746 -4.862 1.00 97.50 69 ALA A N 1
ATOM 546 C CA . ALA A 1 69 ? -12.215 -9.548 -6.046 1.00 97.50 69 ALA A CA 1
ATOM 547 C C . ALA A 1 69 ? -10.910 -9.082 -6.710 1.00 97.50 69 ALA A C 1
ATOM 549 O O . ALA A 1 69 ? -10.018 -9.887 -6.990 1.00 97.50 69 ALA A O 1
ATOM 550 N N . THR A 1 70 ? -10.759 -7.771 -6.876 1.00 97.44 70 THR A N 1
ATOM 551 C CA . THR A 1 70 ? -9.551 -7.125 -7.384 1.00 97.44 70 THR A CA 1
ATOM 552 C C . THR A 1 70 ? -8.361 -7.409 -6.477 1.00 97.44 70 THR A C 1
ATOM 554 O O . THR A 1 70 ? -7.279 -7.693 -6.982 1.00 97.44 70 THR A O 1
ATOM 557 N N . ALA A 1 71 ? -8.538 -7.386 -5.153 1.00 97.56 71 ALA A N 1
ATOM 558 C CA . ALA A 1 71 ? -7.464 -7.645 -4.195 1.00 97.56 71 ALA A CA 1
ATOM 559 C C . ALA A 1 71 ? -6.943 -9.087 -4.278 1.00 97.56 71 ALA A C 1
ATOM 561 O O . ALA A 1 71 ? -5.733 -9.315 -4.383 1.00 97.56 71 ALA A O 1
ATOM 562 N N . ARG A 1 72 ? -7.848 -10.071 -4.278 1.00 96.62 72 ARG A N 1
ATOM 563 C CA . ARG A 1 72 ? -7.494 -11.500 -4.306 1.00 96.62 72 ARG A CA 1
ATOM 564 C C . ARG A 1 72 ? -6.903 -11.931 -5.650 1.00 96.62 72 ARG A C 1
ATOM 566 O O . ARG A 1 72 ? -6.023 -12.795 -5.684 1.00 96.62 72 ARG A O 1
ATOM 573 N N . HIS A 1 73 ? -7.326 -11.294 -6.742 1.00 96.88 73 HIS A N 1
ATOM 574 C CA . HIS A 1 73 ? -6.867 -11.593 -8.101 1.00 96.88 73 HIS A CA 1
ATOM 575 C C . HIS A 1 73 ? -5.883 -10.561 -8.668 1.00 96.88 73 HIS A C 1
ATOM 577 O O . HIS A 1 73 ? -5.627 -10.553 -9.873 1.00 96.88 73 HIS A O 1
ATOM 583 N N . TYR A 1 74 ? -5.305 -9.707 -7.819 1.00 96.19 74 TYR A N 1
ATOM 584 C CA . TYR A 1 74 ? -4.432 -8.633 -8.274 1.00 96.19 74 TYR A CA 1
ATOM 585 C C . TYR A 1 74 ? -3.208 -9.162 -9.034 1.00 96.19 74 TYR A C 1
ATOM 587 O O . TYR A 1 74 ? -2.452 -10.000 -8.531 1.00 96.19 74 TYR A O 1
ATOM 595 N N . SER A 1 75 ? -2.991 -8.605 -10.227 1.00 94.75 75 SER A N 1
ATOM 596 C CA . SER A 1 75 ? -1.803 -8.809 -11.052 1.00 94.75 75 SER A CA 1
ATOM 597 C C . SER A 1 75 ? -1.137 -7.459 -11.282 1.00 94.75 75 SER A C 1
ATOM 599 O O . SER A 1 75 ? -1.731 -6.552 -11.868 1.00 94.75 75 SER A O 1
ATOM 601 N N . HIS A 1 76 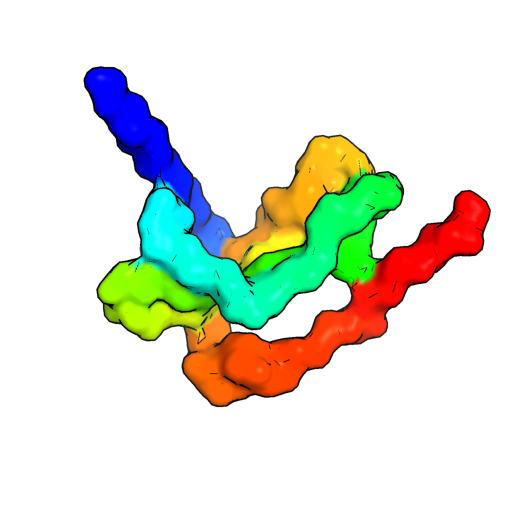? 0.081 -7.305 -10.770 1.00 94.56 76 HIS A N 1
ATOM 602 C CA . HIS A 1 76 ? 0.805 -6.048 -10.880 1.00 94.56 76 HIS A CA 1
ATOM 603 C C . HIS A 1 76 ? 1.418 -5.902 -12.284 1.00 94.56 76 HIS A C 1
ATOM 605 O O . HIS A 1 76 ? 2.058 -6.845 -12.750 1.00 94.56 76 HIS A O 1
ATOM 611 N N . PRO A 1 77 ? 1.247 -4.756 -12.971 1.00 93.44 77 PRO A N 1
ATOM 612 C CA . PRO A 1 77 ? 1.693 -4.602 -14.358 1.00 93.44 77 PRO A CA 1
ATOM 613 C C . PRO A 1 77 ? 3.208 -4.413 -14.501 1.00 93.44 77 PRO A C 1
ATOM 615 O O . PRO A 1 77 ? 3.746 -4.616 -15.587 1.00 93.44 77 PRO A O 1
ATOM 618 N N . TYR A 1 78 ? 3.895 -4.008 -13.430 1.00 90.88 78 TYR A N 1
ATOM 619 C CA . TYR A 1 78 ? 5.323 -3.716 -13.455 1.00 90.88 78 TYR A CA 1
ATOM 620 C C . TYR A 1 78 ? 6.141 -4.862 -12.866 1.00 90.88 78 TYR A C 1
ATOM 622 O O . TYR A 1 78 ? 5.778 -5.478 -11.865 1.00 90.88 78 TYR A O 1
ATOM 630 N N . PHE A 1 79 ? 7.298 -5.103 -13.470 1.00 87.38 79 PHE A N 1
ATOM 631 C CA . PHE A 1 79 ? 8.278 -6.074 -13.006 1.00 87.38 79 PHE A CA 1
ATOM 632 C C . PHE A 1 79 ? 9.575 -5.345 -12.692 1.00 87.38 79 PHE A C 1
ATOM 634 O O . PHE A 1 79 ? 9.857 -4.295 -13.272 1.00 87.38 79 PHE A O 1
ATOM 641 N N . ARG A 1 80 ? 10.364 -5.900 -11.770 1.00 84.25 80 ARG A N 1
ATOM 642 C CA . ARG A 1 80 ? 11.684 -5.353 -11.472 1.00 84.25 80 ARG A CA 1
ATOM 643 C C . ARG A 1 80 ? 12.531 -5.424 -12.744 1.00 84.25 80 ARG A C 1
ATOM 645 O O . ARG A 1 80 ? 12.769 -6.511 -13.263 1.00 84.25 80 ARG A O 1
ATOM 652 N N . GLN A 1 81 ? 12.953 -4.267 -13.239 1.00 73.94 81 GLN A N 1
ATOM 653 C CA . GLN A 1 81 ? 13.921 -4.170 -14.323 1.00 73.94 81 GLN A CA 1
ATOM 654 C C . GLN A 1 81 ? 15.309 -4.115 -13.685 1.00 73.94 81 GLN A C 1
ATOM 656 O O . GLN A 1 81 ? 15.681 -3.101 -13.096 1.00 73.94 81 GLN A O 1
ATOM 661 N N . ASP A 1 82 ? 16.035 -5.231 -13.731 1.00 63.44 82 ASP A N 1
ATOM 662 C CA . ASP A 1 82 ? 17.462 -5.250 -13.416 1.00 63.44 82 ASP A CA 1
ATOM 663 C 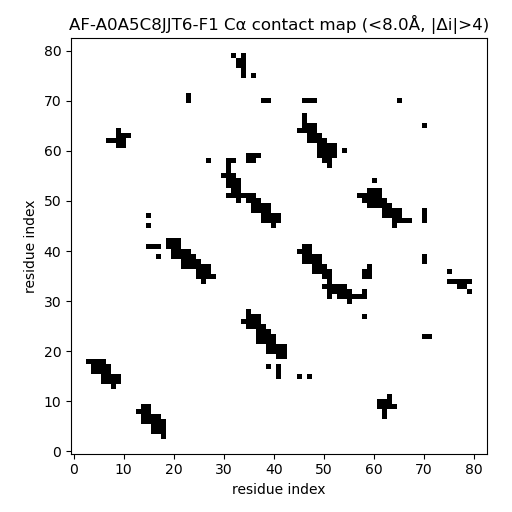C . ASP A 1 82 ? 18.201 -4.599 -14.593 1.00 63.44 82 ASP A C 1
ATOM 665 O O . ASP A 1 82 ? 18.454 -5.254 -15.602 1.00 63.44 82 ASP A O 1
ATOM 669 N N . ASN A 1 83 ? 18.469 -3.296 -14.489 1.00 55.59 83 ASN A N 1
ATOM 670 C CA . ASN A 1 83 ? 19.421 -2.600 -15.359 1.00 55.59 83 ASN A CA 1
ATOM 671 C C . ASN A 1 83 ? 20.786 -2.535 -14.678 1.00 55.59 83 ASN A C 1
ATOM 673 O O . ASN A 1 83 ? 20.817 -2.136 -13.490 1.00 55.59 83 ASN A O 1
#